Protein AF-A0A6L5YVJ1-F1 (afdb_monomer_lite)

Organism: NCBI:txid2605790

Radius of gyration: 36.43 Å; chains: 1; bounding box: 62×40×102 Å

pLDDT: mean 72.24, std 14.22, range [37.59, 94.0]

Secondary structure (DSSP, 8-state):
--------B-SHHHHHHHHT-S-STT--HHHHHHHHHHGGGB-HHHHHHHHHTSHHHHHHHHHHHHHHHHHHHHHHHHHHHHHHHHHHHHHHHHHHHHHHHHHHHHHHHHHHHHHHT--

Sequence (119 aa):
MKKKIRKRYHSEEAVKKALKIESFRNLTKDKVMEFSSMIPYMEKEVAVEIIKQFPVYAEFVESVIENYTQLCKTILEINKEEYEQAVYAHQYILETFAKQLEQALCVRIVVSERKKFLW

Structure (mmCIF, N/CA/C/O backbone):
data_AF-A0A6L5YVJ1-F1
#
_entry.id   AF-A0A6L5YVJ1-F1
#
loop_
_atom_site.group_PDB
_atom_site.id
_atom_site.type_symbol
_atom_site.label_atom_id
_atom_site.label_alt_id
_atom_site.label_comp_id
_atom_site.label_asym_id
_atom_site.label_entity_id
_atom_site.label_seq_id
_atom_site.pdbx_PDB_ins_code
_atom_site.Cartn_x
_atom_site.Cartn_y
_atom_site.Cartn_z
_atom_site.occupancy
_atom_site.B_iso_or_equiv
_atom_site.auth_seq_id
_atom_site.auth_comp_id
_atom_site.auth_asym_id
_atom_site.auth_atom_id
_atom_site.pdbx_PDB_model_num
ATOM 1 N N . MET A 1 1 ? -22.824 -32.210 15.371 1.00 37.59 1 MET A N 1
ATOM 2 C CA . MET A 1 1 ? -22.025 -31.248 16.170 1.00 37.59 1 MET A CA 1
ATOM 3 C C . MET A 1 1 ? -22.267 -29.841 15.635 1.00 37.59 1 MET A C 1
ATOM 5 O O . MET A 1 1 ? -21.923 -29.579 14.489 1.00 37.59 1 MET A O 1
ATOM 9 N N . LYS A 1 2 ? -22.912 -28.949 16.402 1.00 43.38 2 LYS A N 1
ATOM 10 C CA . LYS A 1 2 ? -23.102 -27.545 15.993 1.00 43.38 2 LYS A CA 1
ATOM 11 C C . LYS A 1 2 ? -21.719 -26.884 15.927 1.00 43.38 2 LYS A C 1
ATOM 13 O O . LYS A 1 2 ? -21.061 -26.771 16.959 1.00 43.38 2 LYS A O 1
ATOM 18 N N . LYS A 1 3 ? -21.245 -26.505 14.732 1.00 45.09 3 LYS A N 1
ATOM 19 C CA . LYS A 1 3 ? -20.008 -25.721 14.576 1.00 45.09 3 LYS A CA 1
ATOM 20 C C . LYS A 1 3 ? -20.169 -24.454 15.426 1.00 45.09 3 LYS A C 1
ATOM 22 O O . LYS A 1 3 ? -21.038 -23.641 15.129 1.00 45.09 3 LYS A O 1
ATOM 27 N N . LYS A 1 4 ? -19.389 -24.317 16.509 1.00 51.53 4 LYS A N 1
ATOM 28 C CA . LYS A 1 4 ? -19.296 -23.078 17.300 1.00 51.53 4 LYS A CA 1
ATOM 29 C C . LYS A 1 4 ? -18.916 -21.972 16.318 1.00 51.53 4 LYS A C 1
ATOM 31 O O . LYS A 1 4 ? -17.782 -21.946 15.844 1.00 51.53 4 LYS A O 1
ATOM 36 N N . ILE A 1 5 ? -19.871 -21.117 15.968 1.00 54.88 5 ILE A N 1
ATOM 37 C CA . ILE A 1 5 ? -19.624 -19.936 15.144 1.00 54.88 5 ILE A CA 1
ATOM 38 C C . ILE A 1 5 ? -18.605 -19.110 15.931 1.00 54.88 5 ILE A C 1
ATOM 40 O O . ILE A 1 5 ? -18.911 -18.611 17.015 1.00 54.88 5 ILE A O 1
ATOM 44 N N . ARG A 1 6 ? -17.353 -19.064 15.458 1.00 62.47 6 ARG A N 1
ATOM 45 C CA . ARG A 1 6 ? -16.337 -18.168 16.019 1.00 62.47 6 ARG A CA 1
ATOM 46 C C . ARG A 1 6 ? -16.915 -16.765 15.853 1.00 62.47 6 ARG A C 1
ATOM 48 O O . ARG A 1 6 ? -17.220 -16.406 14.720 1.00 62.47 6 ARG A O 1
ATOM 55 N N . LYS A 1 7 ? -17.154 -16.034 16.952 1.00 65.25 7 LYS A N 1
ATOM 56 C CA . LYS A 1 7 ? -17.646 -14.648 16.890 1.00 65.25 7 LYS A CA 1
ATOM 57 C C . LYS A 1 7 ? -16.749 -13.897 15.907 1.00 65.25 7 LYS A C 1
ATOM 59 O O . LYS A 1 7 ? -15.549 -13.809 16.156 1.00 65.25 7 LYS A O 1
ATOM 64 N N . ARG A 1 8 ? -17.319 -13.467 14.782 1.00 78.06 8 ARG A N 1
ATOM 65 C CA . ARG A 1 8 ? -16.628 -12.679 13.769 1.00 78.06 8 ARG A CA 1
ATOM 66 C C . ARG A 1 8 ? -17.104 -11.237 13.855 1.00 78.06 8 ARG A C 1
ATOM 68 O O . ARG A 1 8 ? -18.292 -10.990 14.054 1.00 78.06 8 ARG A O 1
ATOM 75 N N . TYR A 1 9 ? -16.180 -10.295 13.751 1.00 88.56 9 TYR A N 1
ATOM 76 C CA . TYR A 1 9 ? -16.504 -8.892 13.535 1.00 88.56 9 TYR A CA 1
ATOM 77 C C . TYR A 1 9 ? -16.811 -8.700 12.050 1.00 88.56 9 TYR A C 1
ATOM 79 O O . TYR A 1 9 ? -15.952 -8.960 11.208 1.00 88.56 9 TYR A O 1
ATOM 87 N N . HIS A 1 10 ? -18.043 -8.278 11.765 1.00 91.62 10 HIS A N 1
ATOM 88 C CA . HIS A 1 10 ? -18.593 -8.136 10.412 1.00 91.62 10 HIS A CA 1
ATOM 89 C C . HIS A 1 10 ? -18.699 -6.672 9.949 1.00 91.62 10 HIS A C 1
ATOM 91 O O . HIS A 1 10 ? -19.142 -6.411 8.838 1.00 91.62 10 HIS A O 1
ATOM 97 N N . SER A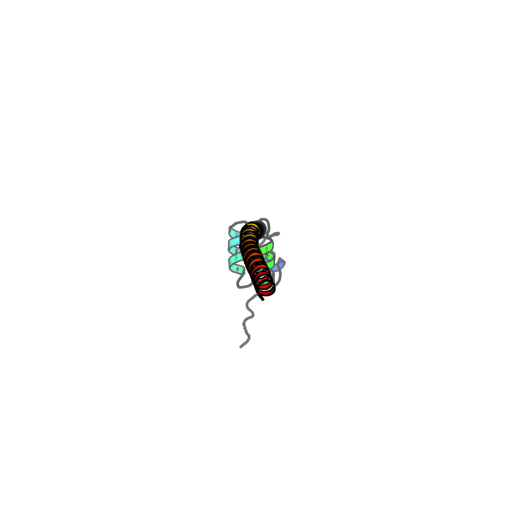 1 11 ? -18.335 -5.700 10.793 1.00 92.94 11 SER A N 1
ATOM 98 C CA . SER A 1 11 ? -18.354 -4.280 10.424 1.00 92.94 11 SER A CA 1
ATOM 99 C C . SER A 1 11 ? -17.316 -3.477 11.202 1.00 92.94 11 SER A C 1
ATOM 101 O O . SER A 1 11 ? -16.881 -3.892 12.283 1.00 92.94 11 SER A O 1
ATOM 103 N N . GLU A 1 12 ? -16.949 -2.307 10.679 1.00 92.56 12 GLU A N 1
ATOM 104 C CA . GLU A 1 12 ? -16.032 -1.382 11.347 1.00 92.56 12 GLU A CA 1
ATOM 105 C C . GLU A 1 12 ? -16.581 -0.890 12.689 1.00 92.56 12 GLU A C 1
ATOM 107 O O . GLU A 1 12 ? -15.846 -0.786 13.667 1.00 92.56 12 GLU A O 1
ATOM 112 N N . GLU A 1 13 ? -17.884 -0.629 12.772 1.00 94.00 13 GLU A N 1
ATOM 113 C CA . GLU A 1 13 ? -18.569 -0.144 13.974 1.00 94.00 13 GLU A CA 1
ATOM 114 C C . GLU A 1 13 ? -18.477 -1.163 15.109 1.00 94.00 13 GLU A C 1
ATOM 116 O O . GLU A 1 13 ? -18.273 -0.793 16.268 1.00 94.00 13 GLU A O 1
ATOM 121 N N . ALA A 1 14 ? -18.582 -2.456 14.786 1.00 92.69 14 ALA A N 1
ATOM 122 C CA . ALA A 1 14 ? -18.424 -3.522 15.766 1.00 92.69 14 ALA A CA 1
ATOM 123 C C . ALA A 1 14 ? -17.004 -3.534 16.357 1.00 92.69 14 ALA A C 1
ATOM 125 O O . ALA A 1 14 ? -16.834 -3.762 17.559 1.00 92.69 14 ALA A O 1
ATOM 126 N N . VAL A 1 15 ? -15.996 -3.241 15.531 1.00 92.69 15 VAL A N 1
ATOM 127 C CA . VAL A 1 15 ? -14.590 -3.156 15.947 1.00 92.69 15 VAL A CA 1
ATOM 128 C C . VAL A 1 15 ? -14.330 -1.880 16.748 1.00 92.69 15 VAL A C 1
ATOM 130 O O . VAL A 1 15 ? -13.745 -1.960 17.826 1.00 92.69 15 VAL A O 1
ATOM 133 N N . LYS A 1 16 ? -14.838 -0.723 16.302 1.00 93.69 16 LYS A N 1
ATOM 134 C CA . LYS A 1 16 ? -14.760 0.557 17.032 1.00 93.69 16 LYS A CA 1
ATOM 135 C C . LYS A 1 16 ? -15.373 0.446 18.426 1.00 93.69 16 LYS A C 1
ATOM 137 O O . LYS A 1 16 ? -14.755 0.840 19.415 1.00 93.69 16 LYS A O 1
ATOM 142 N N . LYS A 1 17 ? -16.551 -0.178 18.529 1.00 93.50 17 LYS A N 1
ATOM 143 C CA . LYS A 1 17 ? -17.236 -0.417 19.807 1.00 93.50 17 LYS A CA 1
ATOM 144 C C . LYS A 1 17 ? -16.442 -1.338 20.733 1.00 93.50 17 LYS A C 1
ATOM 146 O O . LYS A 1 17 ? -16.395 -1.091 21.935 1.00 93.50 17 LYS A O 1
ATOM 151 N N . ALA A 1 18 ? -15.822 -2.385 20.189 1.00 91.19 18 ALA A N 1
ATOM 152 C CA . ALA A 1 18 ? -14.992 -3.305 20.963 1.00 91.19 18 ALA A CA 1
ATOM 153 C C . ALA A 1 18 ? -13.700 -2.638 21.462 1.00 91.19 18 ALA A C 1
ATOM 155 O O . ALA A 1 18 ? -13.358 -2.781 22.633 1.00 91.19 18 ALA A O 1
ATOM 156 N N . LEU A 1 19 ? -13.045 -1.844 20.612 1.00 90.50 19 LEU A N 1
ATOM 157 C CA . LEU A 1 19 ? -11.848 -1.077 20.961 1.00 90.50 19 LEU A CA 1
ATOM 158 C C . LEU A 1 19 ? -12.152 0.170 21.804 1.00 90.50 19 LEU A C 1
ATOM 160 O O . LEU A 1 19 ? -11.227 0.737 22.384 1.00 90.50 19 LEU A O 1
ATOM 164 N N . LYS A 1 20 ? -13.424 0.577 21.924 1.00 92.88 20 LYS A N 1
ATOM 165 C CA . LYS A 1 20 ? -13.872 1.812 22.595 1.00 92.88 20 LYS A CA 1
ATOM 166 C C . LYS A 1 20 ? -13.208 3.061 22.002 1.00 92.88 20 LYS A C 1
ATOM 168 O O . LYS A 1 20 ? -12.657 3.884 22.726 1.00 92.88 20 LYS A O 1
ATOM 173 N N . ILE A 1 21 ? -13.246 3.163 20.678 1.00 91.38 21 ILE A N 1
ATOM 174 C CA . ILE A 1 21 ? -12.697 4.278 19.898 1.00 91.38 21 ILE A CA 1
ATOM 175 C C . ILE A 1 21 ? -13.774 4.854 18.981 1.00 91.38 21 ILE A C 1
ATOM 177 O O . ILE A 1 21 ? -14.693 4.148 18.569 1.00 91.38 21 ILE A O 1
ATOM 181 N N . GLU A 1 22 ? -13.622 6.118 18.608 1.00 90.31 22 GLU A N 1
ATOM 182 C CA . GLU A 1 22 ? -14.497 6.772 17.627 1.00 90.31 22 GLU A CA 1
ATOM 183 C C . GLU A 1 22 ? -13.922 6.698 16.202 1.00 90.31 22 GLU A C 1
ATOM 185 O O . GLU A 1 22 ? -14.664 6.645 15.222 1.00 90.31 22 GLU A O 1
ATOM 190 N N . SER A 1 23 ? -12.591 6.644 16.074 1.00 89.25 23 SER A N 1
ATOM 191 C CA . SER A 1 23 ? -11.874 6.682 14.795 1.00 89.25 23 SER A CA 1
ATOM 192 C C . SER A 1 23 ? -10.574 5.875 14.839 1.00 89.25 23 SER A C 1
ATOM 194 O O . SER A 1 23 ? -9.907 5.820 15.871 1.00 89.25 23 SER A O 1
ATOM 196 N N . PHE A 1 24 ? -10.193 5.290 13.698 1.00 88.12 24 PHE A N 1
ATOM 197 C CA . PHE A 1 24 ? -8.931 4.561 13.517 1.00 88.12 24 PHE A CA 1
ATOM 198 C C . PHE A 1 24 ? -7.738 5.465 13.158 1.00 88.12 24 PHE A C 1
ATOM 200 O O . PHE A 1 24 ? -6.605 4.994 13.141 1.00 88.12 24 PHE A O 1
ATOM 207 N N . ARG A 1 25 ? -7.967 6.763 12.906 1.00 83.38 25 ARG A N 1
ATOM 208 C CA . ARG A 1 25 ? -6.899 7.707 12.520 1.00 83.38 25 ARG A CA 1
ATOM 209 C C . ARG A 1 25 ? -5.975 8.097 13.680 1.00 83.38 25 ARG A C 1
ATOM 211 O O . ARG A 1 25 ? -4.799 8.338 13.453 1.00 83.38 25 ARG A O 1
ATOM 218 N N . ASN A 1 26 ? -6.495 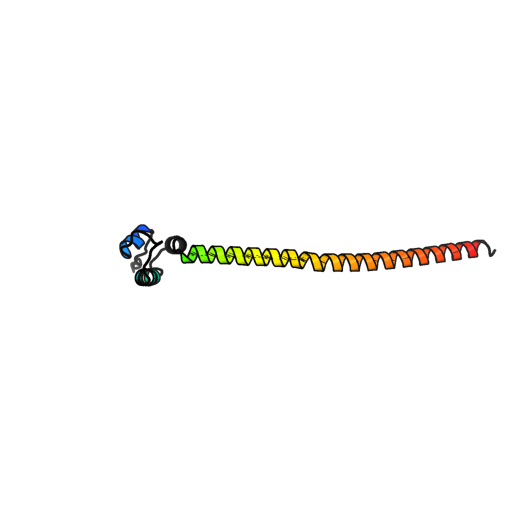8.124 14.911 1.00 79.12 26 ASN A N 1
ATOM 219 C CA . ASN A 1 26 ? -5.794 8.623 16.103 1.00 79.12 26 ASN A CA 1
ATOM 220 C C . ASN A 1 26 ? -5.699 7.542 17.194 1.00 79.12 26 ASN A C 1
ATOM 222 O O . ASN A 1 26 ? -6.168 7.731 18.317 1.00 79.12 26 ASN A O 1
ATOM 226 N N . LEU A 1 27 ? -5.153 6.372 16.853 1.00 81.75 27 LEU A N 1
ATOM 227 C CA . LEU A 1 27 ? -5.016 5.262 17.800 1.00 81.75 27 LEU A CA 1
ATOM 228 C C . LEU A 1 27 ? -3.774 5.415 18.678 1.00 81.75 27 LEU A C 1
ATOM 230 O O . LEU A 1 27 ? -2.681 5.696 18.193 1.00 81.75 27 LEU A O 1
ATOM 234 N N . THR A 1 28 ? -3.921 5.133 19.973 1.00 84.38 28 THR A N 1
ATOM 235 C CA . THR A 1 28 ? -2.770 4.907 20.852 1.00 84.38 28 THR A CA 1
ATOM 236 C C . THR A 1 28 ? -2.111 3.564 20.531 1.00 84.38 28 THR A C 1
ATOM 238 O O . THR A 1 28 ? -2.751 2.649 20.005 1.00 84.38 28 THR A O 1
ATOM 241 N N . LYS A 1 29 ? -0.834 3.410 20.903 1.00 80.88 29 LYS A N 1
ATOM 242 C CA . LYS A 1 29 ? -0.081 2.158 20.718 1.00 80.88 29 LYS A CA 1
ATOM 243 C C . LYS A 1 29 ? -0.823 0.945 21.292 1.00 80.88 29 LYS A C 1
ATOM 245 O O . LYS A 1 29 ? -0.918 -0.082 20.625 1.00 80.88 29 LYS A O 1
ATOM 250 N N . ASP A 1 30 ? -1.418 1.090 22.473 1.00 85.94 30 ASP A N 1
ATOM 251 C CA . ASP A 1 30 ? -2.180 0.020 23.126 1.00 85.94 30 ASP A CA 1
ATOM 252 C C . ASP A 1 30 ? -3.394 -0.416 22.297 1.00 85.94 30 ASP A C 1
ATOM 254 O O . ASP A 1 30 ? -3.677 -1.608 22.194 1.00 85.94 30 ASP A O 1
ATOM 258 N N . LYS A 1 31 ? -4.076 0.525 21.631 1.00 88.00 31 LYS A N 1
ATOM 259 C CA . LYS A 1 31 ? -5.234 0.222 20.779 1.00 88.00 31 LYS A CA 1
ATOM 260 C C . LYS A 1 31 ? -4.852 -0.432 19.460 1.00 88.00 31 LYS A C 1
ATOM 262 O O . LYS A 1 31 ? -5.591 -1.290 18.986 1.00 88.00 31 LYS A O 1
ATOM 267 N N . VAL A 1 32 ? -3.693 -0.091 18.898 1.00 84.56 32 VAL A N 1
ATOM 268 C CA . VAL A 1 32 ? -3.136 -0.797 17.731 1.00 84.56 32 VAL A CA 1
ATOM 269 C C . VAL A 1 32 ? -2.783 -2.241 18.098 1.00 84.56 32 VAL A C 1
ATOM 271 O O . VAL A 1 32 ? -3.100 -3.170 17.352 1.00 84.56 32 VAL A O 1
ATOM 274 N N . MET A 1 33 ? -2.193 -2.449 19.278 1.00 82.06 33 MET A N 1
ATOM 275 C CA . MET A 1 33 ? -1.888 -3.790 19.783 1.00 82.06 33 MET A CA 1
ATOM 276 C C . MET A 1 33 ? -3.169 -4.601 20.021 1.00 82.06 33 MET A C 1
ATOM 278 O O . MET A 1 33 ? -3.267 -5.741 19.564 1.00 82.06 33 MET A O 1
ATOM 282 N N . GLU A 1 34 ? -4.184 -4.002 20.648 1.00 87.75 34 GLU A N 1
ATOM 283 C CA . GLU A 1 34 ? -5.489 -4.633 20.870 1.00 87.75 34 GLU A CA 1
ATOM 284 C C . GLU A 1 34 ? -6.176 -4.983 19.537 1.00 87.75 34 GLU A C 1
ATOM 286 O O . GLU A 1 34 ? -6.614 -6.120 19.354 1.00 87.75 34 GLU A O 1
ATOM 291 N N . PHE A 1 35 ? -6.159 -4.073 18.555 1.00 88.75 35 PHE A N 1
ATOM 292 C CA . PHE A 1 35 ? -6.660 -4.330 17.201 1.00 88.75 35 PHE A CA 1
ATOM 293 C C . PHE A 1 35 ? -5.970 -5.531 16.542 1.00 88.75 35 PHE A C 1
ATOM 295 O O . PHE A 1 35 ? -6.654 -6.402 16.004 1.00 88.75 35 PHE A O 1
ATOM 302 N N . SER A 1 36 ? -4.638 -5.635 16.623 1.00 83.69 36 SER A N 1
ATOM 303 C CA . SER A 1 36 ? -3.907 -6.750 16.001 1.00 83.69 36 SER A CA 1
ATOM 304 C C . SER A 1 36 ? -4.338 -8.117 16.552 1.00 83.69 36 SER A C 1
ATOM 306 O O . SER A 1 36 ? -4.492 -9.076 15.794 1.00 83.69 36 SER A O 1
ATOM 308 N N . SER A 1 37 ? -4.649 -8.188 17.852 1.00 84.88 37 SER A N 1
ATOM 309 C CA . SER A 1 37 ? -5.167 -9.400 18.499 1.00 84.88 37 SER A CA 1
ATOM 310 C C . SER A 1 37 ? -6.588 -9.779 18.053 1.00 84.88 37 SER A C 1
ATOM 312 O O . SER A 1 37 ? -6.991 -10.938 18.177 1.00 84.88 37 SER A O 1
ATOM 314 N N . MET A 1 38 ? -7.345 -8.824 17.497 1.00 87.00 38 MET A N 1
ATOM 315 C CA . MET A 1 38 ? -8.713 -9.021 17.015 1.00 87.00 38 MET A CA 1
ATOM 316 C C . MET A 1 38 ? -8.790 -9.491 15.555 1.00 87.00 38 MET A C 1
ATOM 318 O O . MET A 1 38 ? -9.815 -10.057 15.171 1.00 87.00 38 MET A O 1
ATOM 322 N N . ILE A 1 39 ? -7.728 -9.319 14.753 1.00 85.69 39 ILE A N 1
ATOM 323 C CA . ILE A 1 39 ? -7.681 -9.699 13.324 1.00 85.69 39 ILE A CA 1
ATOM 324 C C . ILE A 1 39 ? -8.131 -11.154 13.065 1.00 85.69 39 ILE A C 1
ATOM 326 O O . ILE A 1 39 ? -8.946 -11.360 12.165 1.00 85.69 39 ILE A O 1
ATOM 330 N N . PRO A 1 40 ? -7.712 -12.176 13.845 1.00 84.50 40 PRO A N 1
ATOM 331 C CA . PRO A 1 40 ? -8.143 -13.566 13.626 1.00 84.50 40 PRO A CA 1
ATOM 332 C C . PRO A 1 40 ? -9.656 -13.796 13.776 1.00 84.50 40 PRO A C 1
ATOM 334 O O . PRO A 1 40 ? -10.183 -14.831 13.356 1.00 84.50 40 PRO A O 1
ATOM 337 N N . TYR A 1 41 ? -10.349 -12.846 14.402 1.00 87.62 41 TYR A N 1
ATOM 338 C CA . TYR A 1 41 ? -11.782 -12.864 14.665 1.00 87.62 41 TYR A CA 1
ATOM 339 C C . TYR A 1 41 ? -12.530 -11.844 13.804 1.00 87.62 41 TYR A C 1
ATOM 341 O O . TYR A 1 41 ? -13.686 -11.556 14.078 1.00 87.62 41 TYR A O 1
ATOM 349 N N . MET A 1 42 ? -11.906 -11.280 12.776 1.00 88.62 42 MET A N 1
ATOM 350 C CA . MET A 1 42 ? -12.514 -10.293 11.889 1.00 88.62 42 MET A CA 1
ATOM 351 C C . MET A 1 42 ? -12.763 -10.899 10.510 1.00 88.62 42 MET A C 1
ATOM 353 O O . MET A 1 42 ? -12.067 -11.828 10.091 1.00 88.62 42 MET A O 1
ATOM 357 N N . GLU A 1 43 ? -13.773 -10.406 9.798 1.00 87.50 43 GLU A N 1
ATOM 358 C CA . GLU A 1 43 ? -13.839 -10.650 8.359 1.00 87.50 43 GLU A CA 1
ATOM 359 C C . GLU A 1 43 ? -12.668 -9.972 7.655 1.00 87.50 43 GLU A C 1
ATOM 361 O O . GLU A 1 43 ? -12.222 -8.891 8.046 1.00 87.50 43 GLU A O 1
ATOM 366 N N . LYS A 1 44 ? -12.142 -10.639 6.627 1.00 84.75 44 LYS A N 1
ATOM 367 C CA . LYS A 1 44 ? -10.923 -10.210 5.942 1.00 84.75 44 LYS A CA 1
ATOM 368 C C . LYS A 1 44 ? -11.090 -8.796 5.388 1.00 84.75 44 LYS A C 1
ATOM 370 O O . LYS A 1 44 ? -10.207 -7.963 5.551 1.00 84.75 44 LYS A O 1
ATOM 375 N N . GLU A 1 45 ? -12.230 -8.540 4.765 1.00 86.81 45 GLU A N 1
ATOM 376 C CA . GLU A 1 45 ? -12.573 -7.285 4.110 1.00 86.81 45 GLU A CA 1
ATOM 377 C C . GLU A 1 45 ? -12.662 -6.143 5.130 1.00 86.81 45 GLU A C 1
ATOM 379 O O . GLU A 1 45 ? -12.112 -5.071 4.897 1.00 86.81 45 GLU A O 1
ATOM 384 N N . VAL A 1 46 ? -13.245 -6.406 6.305 1.00 89.94 46 VAL A N 1
ATOM 385 C CA . VAL A 1 46 ? -13.325 -5.435 7.409 1.00 89.94 46 VAL A CA 1
ATOM 386 C C . VAL A 1 46 ? -11.932 -5.109 7.953 1.00 89.94 46 VAL A C 1
ATOM 388 O O . VAL A 1 46 ? -11.612 -3.942 8.157 1.00 89.94 46 VAL A O 1
ATOM 391 N N . ALA A 1 47 ? -11.071 -6.115 8.148 1.00 87.38 47 ALA A N 1
ATOM 392 C CA . ALA A 1 47 ? -9.707 -5.890 8.629 1.00 87.38 47 ALA A CA 1
ATOM 393 C C . ALA A 1 47 ? -8.885 -5.051 7.644 1.00 87.38 47 ALA A C 1
ATOM 395 O O . ALA A 1 47 ? -8.173 -4.137 8.058 1.00 87.38 47 ALA A O 1
ATOM 396 N N . VAL A 1 48 ? -9.011 -5.338 6.345 1.00 85.69 48 VAL A N 1
ATOM 397 C CA . VAL A 1 48 ? -8.345 -4.580 5.281 1.00 85.69 48 VAL A CA 1
ATOM 398 C C . VAL A 1 48 ? -8.810 -3.125 5.272 1.00 85.69 48 VAL A C 1
ATOM 400 O O . VAL A 1 48 ? -7.967 -2.234 5.208 1.00 85.69 48 VAL A O 1
ATOM 403 N N . GLU A 1 49 ? -10.114 -2.868 5.371 1.00 88.81 49 GLU A N 1
ATOM 404 C CA . GLU A 1 49 ? -10.637 -1.499 5.316 1.00 88.81 49 GLU A CA 1
ATOM 405 C C . GLU A 1 49 ? -10.212 -0.660 6.526 1.00 88.81 49 GLU A C 1
ATOM 407 O O . GLU A 1 49 ? -9.834 0.500 6.381 1.00 88.81 49 GLU A O 1
ATOM 412 N N . ILE A 1 50 ? -10.136 -1.276 7.708 1.00 88.50 50 ILE A N 1
ATOM 413 C CA . ILE A 1 50 ? -9.624 -0.613 8.912 1.00 88.50 50 ILE A CA 1
ATOM 414 C C . ILE A 1 50 ? -8.130 -0.296 8.786 1.00 88.50 50 ILE A C 1
ATOM 416 O O . ILE A 1 50 ? -7.714 0.813 9.123 1.00 88.50 50 ILE A O 1
ATOM 420 N N . ILE A 1 51 ? -7.321 -1.238 8.284 1.00 85.50 51 ILE A N 1
ATOM 421 C CA . ILE A 1 51 ? -5.876 -1.032 8.088 1.00 85.50 51 ILE A CA 1
ATOM 422 C C . ILE A 1 51 ? -5.622 0.155 7.152 1.00 85.50 51 ILE A C 1
ATOM 424 O O . ILE A 1 51 ? -4.716 0.944 7.413 1.00 85.50 51 ILE A O 1
ATOM 428 N N . LYS A 1 52 ? -6.458 0.346 6.121 1.00 82.81 52 LYS A N 1
ATOM 429 C CA . LYS A 1 52 ? -6.355 1.502 5.216 1.00 82.81 52 LYS A CA 1
ATOM 430 C C . LYS A 1 52 ? -6.536 2.853 5.907 1.00 82.81 52 LYS A C 1
ATOM 432 O O . LYS A 1 52 ? -6.056 3.860 5.398 1.00 82.81 52 LYS A O 1
ATOM 437 N N . GLN A 1 53 ? -7.232 2.893 7.042 1.00 84.50 53 GLN A N 1
ATOM 438 C CA . GLN A 1 53 ? -7.455 4.123 7.802 1.00 84.50 53 GLN A CA 1
ATOM 439 C C . GLN A 1 53 ? -6.283 4.474 8.731 1.00 84.50 53 GLN A C 1
ATOM 441 O O . GLN A 1 53 ? -6.300 5.554 9.329 1.00 84.50 53 GLN A O 1
ATOM 446 N N . PHE A 1 54 ? -5.282 3.595 8.879 1.00 81.88 54 PHE A N 1
ATOM 447 C CA . PHE A 1 54 ? -4.114 3.884 9.707 1.00 81.88 54 PHE A CA 1
ATOM 448 C C . PHE A 1 54 ? -3.230 4.927 9.014 1.00 81.88 54 PHE A C 1
ATOM 450 O O . PHE A 1 54 ? -2.912 4.755 7.838 1.00 81.88 54 PHE A O 1
ATOM 457 N N . PRO A 1 55 ? -2.779 5.977 9.726 1.00 70.38 55 PRO A N 1
ATOM 458 C CA . PRO A 1 55 ? -1.982 7.048 9.123 1.00 70.38 55 PRO A CA 1
ATOM 459 C C . PRO A 1 55 ? -0.708 6.516 8.445 1.00 70.38 55 PRO A C 1
ATOM 461 O O . PRO A 1 55 ? -0.390 6.915 7.331 1.00 70.38 55 PRO A O 1
ATOM 464 N N . VAL A 1 56 ? -0.073 5.502 9.042 1.00 72.00 56 VAL A N 1
ATOM 465 C CA . VAL A 1 56 ? 1.122 4.836 8.492 1.00 72.00 56 VAL A CA 1
ATOM 466 C C . VAL A 1 56 ? 0.829 4.049 7.204 1.00 72.00 56 VAL A C 1
ATOM 468 O O . VAL A 1 56 ? 1.718 3.863 6.382 1.00 72.00 56 VAL A O 1
ATOM 471 N N . TYR A 1 57 ? -0.403 3.570 6.993 1.00 68.12 57 TYR A N 1
ATOM 472 C CA . TYR A 1 57 ? -0.744 2.822 5.779 1.00 68.12 57 TYR A CA 1
ATOM 473 C C . TYR A 1 57 ? -0.779 3.730 4.546 1.00 68.12 57 TYR A C 1
ATOM 475 O O . TYR A 1 57 ? -0.311 3.326 3.484 1.00 68.12 57 TYR A O 1
ATOM 483 N N . ALA A 1 58 ? -1.301 4.952 4.685 1.00 65.75 58 ALA A N 1
ATOM 484 C CA . ALA A 1 58 ? -1.293 5.933 3.603 1.00 65.75 58 ALA A CA 1
ATOM 485 C C . ALA A 1 58 ? 0.146 6.307 3.214 1.00 65.75 58 ALA A C 1
ATOM 487 O O . ALA A 1 58 ? 0.506 6.170 2.048 1.00 65.75 58 ALA A O 1
ATOM 488 N N . GLU A 1 59 ? 0.983 6.643 4.203 1.00 71.31 59 GLU A N 1
ATOM 489 C CA . GLU A 1 59 ? 2.413 6.933 4.006 1.00 71.31 59 GLU A CA 1
ATOM 490 C C . GLU A 1 59 ? 3.156 5.753 3.352 1.00 71.31 59 GLU A C 1
ATOM 492 O O . GLU A 1 59 ? 3.980 5.933 2.455 1.00 71.31 59 GLU A O 1
ATOM 497 N N . PHE A 1 60 ? 2.838 4.519 3.755 1.00 70.56 60 PHE A N 1
ATOM 498 C CA . PHE A 1 60 ? 3.408 3.314 3.155 1.00 70.56 60 PHE A CA 1
ATOM 499 C C . PHE A 1 60 ? 3.005 3.147 1.684 1.00 70.56 60 PHE A C 1
ATOM 501 O O . PHE A 1 60 ? 3.862 2.882 0.843 1.00 70.56 60 PHE A O 1
ATOM 508 N N . VAL A 1 61 ? 1.718 3.300 1.352 1.00 64.81 61 VAL A N 1
ATOM 509 C CA . VAL A 1 61 ? 1.236 3.175 -0.034 1.00 64.81 61 VAL A CA 1
ATOM 510 C C . VAL A 1 61 ? 1.801 4.288 -0.916 1.00 64.81 61 VAL A C 1
ATOM 512 O O . VAL A 1 61 ? 2.211 4.002 -2.040 1.00 64.81 61 VAL A O 1
ATOM 515 N N . GLU A 1 62 ? 1.889 5.520 -0.411 1.00 70.69 62 GLU A N 1
ATOM 516 C CA . GLU A 1 62 ? 2.563 6.629 -1.097 1.00 70.69 62 GLU A CA 1
ATOM 517 C C . GLU A 1 62 ? 4.028 6.289 -1.387 1.00 70.69 62 GLU A C 1
ATOM 519 O O . GLU A 1 62 ? 4.450 6.354 -2.541 1.00 70.69 62 GLU A O 1
ATOM 524 N N . SER A 1 63 ? 4.772 5.801 -0.388 1.00 70.31 63 SER A N 1
ATOM 525 C CA . SER A 1 63 ? 6.165 5.375 -0.562 1.00 70.31 63 SER A CA 1
ATOM 526 C C . SER A 1 63 ? 6.318 4.245 -1.589 1.00 70.31 63 SER A C 1
ATOM 528 O O . SER A 1 63 ? 7.239 4.265 -2.405 1.00 70.31 63 SER A O 1
ATOM 530 N N . VAL A 1 64 ? 5.418 3.257 -1.595 1.00 66.44 64 VAL A N 1
ATOM 531 C CA . VAL A 1 64 ? 5.439 2.162 -2.581 1.00 66.44 64 VAL A CA 1
ATOM 532 C C . VAL A 1 64 ? 5.174 2.684 -3.994 1.00 66.44 64 VAL A C 1
ATOM 534 O O . VAL A 1 64 ? 5.886 2.299 -4.922 1.00 66.44 64 VAL A O 1
ATOM 537 N N . ILE A 1 65 ? 4.184 3.564 -4.170 1.00 67.31 65 ILE A N 1
ATOM 538 C CA . ILE A 1 65 ? 3.861 4.169 -5.472 1.00 67.31 65 ILE A CA 1
ATOM 539 C C . ILE A 1 65 ? 5.025 5.025 -5.969 1.00 67.31 65 ILE A C 1
ATOM 541 O O . ILE A 1 65 ? 5.372 4.966 -7.150 1.00 67.31 65 ILE A O 1
ATOM 545 N N . GLU A 1 66 ? 5.647 5.801 -5.086 1.00 74.25 66 GLU A N 1
ATOM 546 C CA . GLU A 1 66 ? 6.763 6.673 -5.430 1.00 74.25 66 GLU A CA 1
ATOM 547 C C . GLU A 1 66 ? 8.001 5.864 -5.832 1.00 74.25 66 GLU A C 1
ATOM 549 O O . GLU A 1 66 ? 8.558 6.097 -6.906 1.00 74.25 66 GLU A O 1
ATOM 554 N N . ASN A 1 67 ? 8.349 4.828 -5.062 1.00 66.00 67 ASN A N 1
ATOM 555 C CA . ASN A 1 67 ? 9.421 3.891 -5.406 1.00 66.00 67 ASN A CA 1
ATOM 556 C C . ASN A 1 67 ? 9.149 3.158 -6.728 1.00 66.00 67 ASN A C 1
ATOM 558 O O . ASN A 1 67 ? 10.043 3.032 -7.562 1.00 66.00 67 ASN A O 1
ATOM 562 N N . TYR A 1 68 ? 7.916 2.695 -6.958 1.00 50.31 68 TYR A N 1
ATOM 563 C CA . TYR A 1 68 ? 7.545 2.037 -8.214 1.00 50.31 68 TYR A CA 1
ATOM 564 C C . TYR A 1 68 ? 7.629 3.001 -9.405 1.00 50.31 68 TYR A C 1
ATOM 566 O O . TYR A 1 68 ? 8.158 2.653 -10.458 1.00 50.31 68 TYR A O 1
ATOM 574 N N . THR A 1 69 ? 7.175 4.242 -9.228 1.00 68.81 69 THR A N 1
ATOM 575 C CA . THR A 1 69 ? 7.272 5.293 -10.249 1.00 68.81 69 THR A CA 1
ATOM 576 C C . THR A 1 69 ? 8.729 5.614 -10.576 1.00 68.81 69 THR A C 1
ATOM 578 O O . THR A 1 69 ? 9.074 5.747 -11.749 1.00 68.81 69 THR A O 1
ATOM 581 N N . GLN A 1 70 ? 9.593 5.717 -9.564 1.00 71.88 70 GLN A N 1
ATOM 582 C CA . GLN A 1 70 ? 11.031 5.910 -9.749 1.00 71.88 70 GLN A CA 1
ATOM 583 C C . GLN A 1 70 ? 11.660 4.727 -10.487 1.00 71.88 70 GLN A C 1
ATOM 585 O O . GLN A 1 70 ? 12.366 4.944 -11.464 1.00 71.88 70 GLN A O 1
ATOM 590 N N . LEU A 1 71 ? 11.325 3.492 -10.111 1.00 66.12 71 LEU A N 1
ATOM 591 C CA . LEU A 1 71 ? 11.781 2.288 -10.804 1.00 66.12 71 LEU A CA 1
ATOM 592 C C . LEU A 1 71 ? 11.359 2.288 -12.281 1.00 66.12 71 LEU A C 1
ATOM 594 O O . LEU A 1 71 ? 12.181 2.012 -13.151 1.00 66.12 71 LEU A O 1
ATOM 598 N N . CYS A 1 72 ? 10.114 2.661 -12.595 1.00 56.47 72 CYS A N 1
ATOM 599 C CA . CYS A 1 72 ? 9.662 2.806 -13.979 1.00 56.47 72 CYS A CA 1
ATOM 600 C C . CYS A 1 72 ? 10.418 3.910 -14.731 1.00 56.47 72 CYS A C 1
ATOM 602 O O . CYS A 1 72 ? 10.782 3.702 -15.886 1.00 56.47 72 CYS A O 1
ATOM 604 N N . LYS A 1 73 ? 10.680 5.062 -14.097 1.00 69.31 73 LYS A N 1
ATOM 605 C CA . LYS A 1 73 ? 11.494 6.138 -14.688 1.00 69.31 73 LYS A CA 1
ATOM 606 C C . LYS A 1 73 ? 12.912 5.662 -14.984 1.00 69.31 73 LYS A C 1
ATOM 608 O O . LYS A 1 73 ? 13.360 5.820 -16.109 1.00 69.31 73 LYS A O 1
ATOM 613 N N . THR A 1 74 ? 13.561 4.999 -14.030 1.00 71.62 74 THR A N 1
ATOM 614 C CA . THR A 1 74 ? 14.898 4.425 -14.201 1.00 71.62 74 THR A CA 1
ATOM 615 C C . THR A 1 74 ? 14.925 3.395 -15.328 1.00 71.62 74 THR A C 1
ATOM 617 O O . THR A 1 74 ? 15.812 3.442 -16.168 1.00 71.62 74 THR A O 1
ATOM 620 N N . ILE A 1 75 ? 13.930 2.507 -15.424 1.00 63.81 75 ILE A N 1
ATOM 621 C CA . ILE A 1 75 ? 13.826 1.557 -16.543 1.00 63.81 75 ILE A CA 1
ATOM 622 C C . ILE A 1 75 ? 13.662 2.293 -17.879 1.00 63.81 75 ILE A C 1
ATOM 624 O O . ILE A 1 75 ? 14.296 1.919 -18.861 1.00 63.81 75 ILE A O 1
ATOM 628 N N . LEU A 1 76 ? 12.823 3.328 -17.945 1.00 63.50 76 LEU A N 1
ATOM 629 C CA . LEU A 1 76 ? 12.627 4.115 -19.167 1.00 63.50 76 LEU A CA 1
ATOM 630 C C . LEU A 1 76 ? 13.884 4.906 -19.563 1.00 63.50 76 LEU A C 1
ATOM 632 O O . LEU A 1 76 ? 14.176 5.017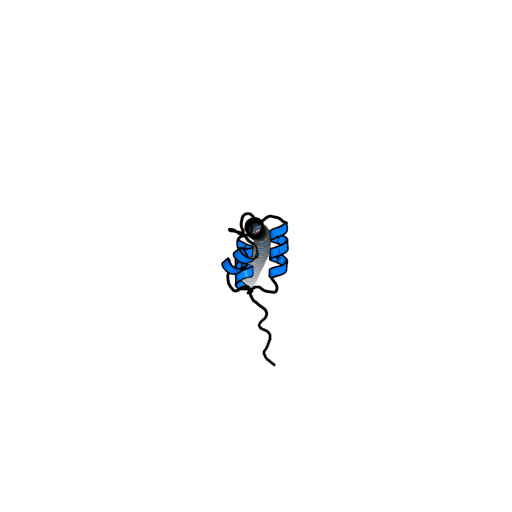 -20.750 1.00 63.50 76 LEU A O 1
ATOM 636 N N . GLU A 1 77 ? 14.632 5.424 -18.589 1.00 69.94 77 GLU A N 1
ATOM 637 C CA . GLU A 1 77 ? 15.907 6.119 -18.797 1.00 69.94 77 GLU A CA 1
ATOM 638 C C . GLU A 1 77 ? 16.998 5.153 -19.282 1.00 69.94 77 GLU A C 1
ATOM 640 O O . GLU A 1 77 ? 17.657 5.440 -20.279 1.00 69.94 77 GLU A O 1
ATOM 645 N N . ILE A 1 78 ? 17.114 3.970 -18.667 1.00 61.75 78 ILE A N 1
ATOM 646 C CA . ILE A 1 78 ? 18.057 2.914 -19.076 1.00 61.75 78 ILE A CA 1
ATOM 647 C C . ILE A 1 78 ? 17.744 2.405 -20.495 1.00 61.75 78 ILE A C 1
ATOM 649 O O . ILE A 1 78 ? 18.653 2.177 -21.291 1.00 61.75 78 ILE A O 1
ATOM 653 N N . ASN A 1 79 ? 16.463 2.301 -20.870 1.00 57.28 79 ASN A N 1
ATOM 654 C CA . ASN A 1 79 ? 16.057 1.858 -22.211 1.00 57.28 79 ASN A CA 1
ATOM 655 C C . ASN A 1 79 ? 16.395 2.851 -23.338 1.00 57.28 79 ASN A C 1
ATOM 657 O O . ASN A 1 79 ? 16.301 2.486 -24.511 1.00 57.28 79 ASN A O 1
ATOM 661 N N . LYS A 1 80 ? 16.785 4.093 -23.026 1.00 56.25 80 LYS A N 1
ATOM 662 C CA . LYS A 1 80 ? 17.170 5.077 -24.044 1.00 56.25 80 LYS A CA 1
ATOM 663 C C . LYS A 1 80 ? 18.608 4.874 -24.539 1.00 56.25 80 LYS A C 1
ATOM 665 O O . LYS A 1 80 ? 18.865 5.101 -25.716 1.00 56.25 80 LYS A O 1
ATOM 670 N N . GLU A 1 81 ? 19.518 4.402 -23.685 1.00 55.44 81 GLU A N 1
ATOM 671 C CA . GLU A 1 81 ? 20.944 4.258 -24.026 1.00 55.44 81 GLU A CA 1
ATOM 672 C C . GLU A 1 81 ? 21.272 2.941 -24.756 1.00 55.44 81 GLU A C 1
ATOM 674 O O . GLU A 1 81 ? 22.070 2.944 -25.695 1.00 55.44 81 GLU A O 1
ATOM 679 N N . GLU A 1 82 ? 20.634 1.819 -24.402 1.00 57.84 82 GLU A N 1
ATOM 680 C CA . GLU A 1 82 ? 20.938 0.518 -25.028 1.00 57.84 82 GLU A CA 1
ATOM 681 C C . GLU A 1 82 ? 20.385 0.392 -26.460 1.00 57.84 82 GLU A C 1
ATOM 683 O O . GLU A 1 82 ? 21.032 -0.194 -27.333 1.00 57.84 82 GLU A O 1
ATOM 688 N N . TYR A 1 83 ? 19.219 0.986 -26.743 1.00 57.88 83 TYR A N 1
ATOM 689 C CA . TYR A 1 83 ? 18.618 0.932 -28.080 1.00 57.88 83 TYR A CA 1
ATOM 690 C C . TYR A 1 83 ? 19.364 1.798 -29.099 1.00 57.88 83 TYR A C 1
ATOM 692 O O . TYR A 1 83 ? 19.499 1.389 -30.250 1.00 57.88 83 TYR A O 1
ATOM 700 N N . GLU A 1 84 ? 19.883 2.963 -28.707 1.00 60.03 84 GLU A N 1
ATOM 701 C CA . GLU A 1 84 ? 20.599 3.857 -29.625 1.00 60.03 84 GLU A CA 1
ATOM 702 C C . GLU A 1 84 ? 21.945 3.259 -30.054 1.00 60.03 84 GLU A C 1
ATOM 704 O O . GLU A 1 84 ? 22.280 3.264 -31.238 1.00 60.03 84 GLU A O 1
ATOM 709 N N . GLN A 1 85 ? 22.672 2.632 -29.123 1.00 61.00 85 GLN A N 1
ATOM 710 C CA . GLN A 1 85 ? 23.926 1.940 -29.429 1.00 61.00 85 GLN A CA 1
ATOM 711 C C . GLN A 1 85 ? 23.701 0.687 -30.283 1.00 61.00 85 GLN A C 1
ATOM 713 O O . GLN A 1 85 ? 24.458 0.439 -31.224 1.00 61.00 85 GLN A O 1
ATOM 718 N N . ALA A 1 86 ? 22.640 -0.082 -30.009 1.00 58.34 86 ALA A N 1
ATOM 719 C CA . ALA A 1 86 ? 22.271 -1.230 -30.830 1.00 58.34 86 ALA A CA 1
ATOM 720 C C . ALA A 1 86 ? 21.852 -0.802 -32.246 1.00 58.34 86 ALA A C 1
ATOM 722 O O . ALA A 1 86 ? 22.321 -1.395 -33.218 1.00 58.34 86 ALA A O 1
ATOM 723 N N . VAL A 1 87 ? 21.026 0.241 -32.385 1.00 65.81 87 VAL A N 1
ATOM 724 C CA . VAL A 1 87 ? 20.630 0.799 -33.690 1.00 65.81 87 VAL A CA 1
ATOM 725 C C . VAL A 1 87 ? 21.849 1.334 -34.440 1.00 65.81 87 VAL A C 1
ATOM 727 O O . VAL A 1 87 ? 22.004 1.025 -35.620 1.00 65.81 87 VAL A O 1
ATOM 730 N N . TYR A 1 88 ? 22.764 2.033 -33.763 1.00 67.75 88 TYR A N 1
ATOM 731 C CA . TYR A 1 88 ? 24.007 2.524 -34.358 1.00 67.75 88 TYR A CA 1
ATOM 732 C C . TYR A 1 88 ? 24.910 1.381 -34.844 1.00 67.75 88 TYR A C 1
ATOM 734 O O . TYR A 1 88 ? 25.428 1.426 -35.959 1.00 67.75 88 TYR A O 1
ATOM 742 N N . ALA A 1 89 ? 25.058 0.314 -34.054 1.00 64.56 89 ALA A N 1
ATOM 743 C CA . ALA A 1 89 ? 25.832 -0.862 -34.445 1.00 64.56 89 ALA A CA 1
ATOM 744 C C . ALA A 1 89 ? 25.215 -1.585 -35.656 1.00 64.56 89 ALA A C 1
ATOM 746 O O . ALA A 1 89 ? 25.934 -1.959 -36.584 1.00 64.56 89 ALA A O 1
ATOM 747 N N . HIS A 1 90 ? 23.886 -1.740 -35.689 1.00 58.97 90 HIS A N 1
ATOM 748 C CA . HIS A 1 90 ? 23.190 -2.335 -36.834 1.00 58.97 90 HIS A CA 1
ATOM 749 C C . HIS A 1 90 ? 23.302 -1.452 -38.081 1.00 58.97 90 HIS A C 1
ATOM 751 O O . HIS A 1 90 ? 23.584 -1.966 -39.164 1.00 58.97 90 HIS A O 1
ATOM 757 N N . GLN A 1 91 ? 23.151 -0.133 -37.938 1.00 69.12 91 GLN A N 1
ATOM 758 C CA . GLN A 1 91 ? 23.326 0.818 -39.033 1.00 69.12 91 GLN A CA 1
ATOM 759 C C . GLN A 1 91 ? 24.758 0.778 -39.586 1.00 69.12 91 GLN A C 1
ATOM 761 O O . GLN A 1 91 ? 24.943 0.687 -40.797 1.00 69.12 91 GLN A O 1
ATOM 766 N N . TYR A 1 92 ? 25.770 0.731 -38.717 1.00 77.31 92 TYR A N 1
ATOM 767 C CA . TYR A 1 92 ? 27.174 0.611 -39.114 1.00 77.31 92 TYR A CA 1
ATOM 768 C C . TYR A 1 92 ? 27.461 -0.674 -39.909 1.00 77.31 92 TYR A C 1
ATOM 770 O O . TYR A 1 92 ? 28.149 -0.643 -40.935 1.00 77.31 92 TYR A O 1
ATOM 778 N N . ILE A 1 93 ? 26.912 -1.812 -39.470 1.00 72.31 93 ILE A N 1
ATOM 779 C CA . ILE A 1 93 ? 27.041 -3.096 -40.176 1.00 72.31 93 ILE A CA 1
ATOM 780 C C . ILE A 1 93 ? 26.368 -3.021 -41.555 1.00 72.31 93 ILE A C 1
ATOM 782 O O . ILE A 1 93 ? 26.969 -3.423 -42.554 1.00 72.31 93 ILE A O 1
ATOM 786 N N . LEU A 1 94 ? 25.154 -2.466 -41.630 1.00 74.25 94 LEU A N 1
ATOM 787 C CA . LEU A 1 94 ? 24.414 -2.302 -42.884 1.00 74.25 94 LEU A CA 1
ATOM 788 C C . LEU A 1 94 ? 25.149 -1.387 -43.875 1.00 74.25 94 LEU A C 1
ATOM 790 O O . LEU A 1 94 ? 25.286 -1.741 -45.045 1.00 74.25 94 LEU A O 1
ATOM 794 N N . GLU A 1 95 ? 25.685 -0.254 -43.417 1.00 70.62 95 GLU A N 1
ATOM 795 C CA . GLU A 1 95 ? 26.471 0.667 -44.249 1.00 70.62 95 GLU A CA 1
ATOM 796 C C . GLU A 1 95 ? 27.784 0.037 -44.737 1.00 70.62 95 GLU A C 1
ATOM 798 O O . GLU A 1 95 ? 28.212 0.266 -45.872 1.00 70.62 95 GLU A O 1
ATOM 803 N N . THR A 1 96 ? 28.421 -0.786 -43.902 1.00 74.25 96 THR A N 1
ATOM 804 C CA . THR A 1 96 ? 29.641 -1.516 -44.271 1.00 74.25 96 THR A CA 1
ATOM 805 C C . THR A 1 96 ? 29.355 -2.535 -45.372 1.00 74.25 96 THR A C 1
ATOM 807 O O . THR A 1 96 ? 30.080 -2.586 -46.369 1.00 74.25 96 THR A O 1
ATOM 810 N N . PHE A 1 97 ? 28.270 -3.302 -45.243 1.00 72.88 97 PHE A N 1
ATOM 811 C CA . PHE A 1 97 ? 27.859 -4.246 -46.280 1.00 72.88 97 PHE A CA 1
ATOM 812 C C . PHE A 1 97 ? 27.420 -3.548 -47.568 1.00 72.88 97 PHE A C 1
ATOM 814 O O . PHE A 1 97 ? 27.797 -4.003 -48.648 1.00 72.88 97 PHE A O 1
ATOM 821 N N . ALA A 1 98 ? 26.703 -2.424 -47.484 1.00 71.06 98 ALA A N 1
ATOM 822 C CA . ALA A 1 98 ? 26.326 -1.635 -48.656 1.00 71.06 98 ALA A CA 1
ATOM 823 C C . ALA A 1 98 ? 27.561 -1.180 -49.456 1.00 71.06 98 ALA A C 1
ATOM 825 O O . ALA A 1 98 ? 27.639 -1.430 -50.657 1.00 71.06 98 ALA A O 1
ATOM 826 N N . LYS A 1 99 ? 28.583 -0.630 -48.784 1.00 74.38 99 LYS A N 1
ATOM 827 C CA . LYS A 1 99 ? 29.844 -0.209 -49.425 1.00 74.38 99 LYS A CA 1
ATOM 828 C C . LYS A 1 99 ? 30.601 -1.369 -50.067 1.00 74.38 99 LYS A C 1
ATOM 830 O O . LYS A 1 99 ? 31.136 -1.225 -51.165 1.00 74.38 99 LYS A O 1
ATOM 835 N N . GLN A 1 100 ? 30.660 -2.522 -49.403 1.00 71.50 100 GLN A N 1
ATOM 836 C CA . GLN A 1 100 ? 31.318 -3.708 -49.958 1.00 71.50 100 GLN A CA 1
ATOM 837 C C . GLN A 1 100 ? 30.589 -4.238 -51.194 1.00 71.50 100 GLN A C 1
ATOM 839 O O . GLN A 1 100 ? 31.234 -4.632 -52.166 1.00 71.50 100 GLN A O 1
ATOM 844 N N . LEU A 1 101 ? 29.255 -4.221 -51.185 1.00 69.25 101 LEU A N 1
ATOM 845 C CA . LEU A 1 101 ? 28.447 -4.616 -52.334 1.00 69.25 101 LEU A CA 1
ATOM 846 C C . LEU A 1 101 ? 28.595 -3.630 -53.492 1.00 69.25 101 LEU A C 1
ATOM 848 O O . LEU A 1 101 ? 28.773 -4.074 -54.622 1.00 69.25 101 LEU A O 1
ATOM 852 N N . GLU A 1 102 ? 28.601 -2.323 -53.231 1.00 70.00 102 GLU A N 1
ATOM 853 C CA . GLU A 1 102 ? 28.870 -1.295 -54.245 1.00 70.00 102 GLU A CA 1
ATOM 854 C C . GLU A 1 102 ? 30.262 -1.454 -54.864 1.00 70.00 102 GLU A C 1
ATOM 856 O O . GLU A 1 102 ? 30.403 -1.425 -56.087 1.00 70.00 102 GLU A O 1
ATOM 861 N N . GLN A 1 103 ? 31.289 -1.705 -54.049 1.00 68.94 103 GLN A N 1
ATOM 862 C CA . GLN A 1 103 ? 32.639 -1.986 -54.539 1.00 68.94 103 GLN A CA 1
ATOM 863 C C . GLN A 1 103 ? 32.682 -3.278 -55.364 1.00 68.94 103 GLN A C 1
ATOM 865 O O . GLN A 1 103 ? 33.260 -3.296 -56.450 1.00 68.94 103 GLN A O 1
ATOM 870 N N . ALA A 1 104 ? 32.034 -4.351 -54.905 1.00 60.09 104 ALA A N 1
ATOM 871 C CA . ALA A 1 104 ? 31.991 -5.625 -55.618 1.00 60.09 104 ALA A CA 1
ATOM 872 C C . ALA A 1 104 ? 31.201 -5.543 -56.939 1.00 60.09 104 ALA A C 1
ATOM 874 O O . ALA A 1 104 ? 31.605 -6.151 -57.935 1.00 60.09 104 ALA A O 1
ATOM 875 N N . LEU A 1 105 ? 30.105 -4.778 -56.975 1.00 59.44 105 LEU A N 1
ATOM 876 C CA . LEU A 1 105 ? 29.331 -4.474 -58.183 1.00 59.44 105 LEU A CA 1
ATOM 877 C C . LEU A 1 105 ? 30.139 -3.613 -59.155 1.00 59.44 105 LEU A C 1
ATOM 879 O O . LEU A 1 105 ? 30.203 -3.948 -60.335 1.00 59.44 105 LEU A O 1
ATOM 883 N N . CYS A 1 106 ? 30.821 -2.574 -58.669 1.00 54.12 106 CYS A N 1
ATOM 884 C CA . CYS A 1 106 ? 31.688 -1.723 -59.481 1.00 54.12 106 CYS A CA 1
ATOM 885 C C . CYS A 1 106 ? 32.832 -2.536 -60.114 1.00 54.12 106 CYS A C 1
ATOM 887 O O . CYS A 1 106 ? 33.039 -2.484 -61.326 1.00 54.12 106 CYS A O 1
ATOM 889 N N . VAL A 1 107 ? 33.499 -3.399 -59.338 1.00 54.66 107 VAL A N 1
ATOM 890 C CA . VAL A 1 107 ? 34.547 -4.298 -59.850 1.00 54.66 107 VAL A CA 1
ATOM 891 C C . VAL A 1 107 ? 33.981 -5.302 -60.859 1.00 54.66 107 VAL A C 1
ATOM 893 O O . VAL A 1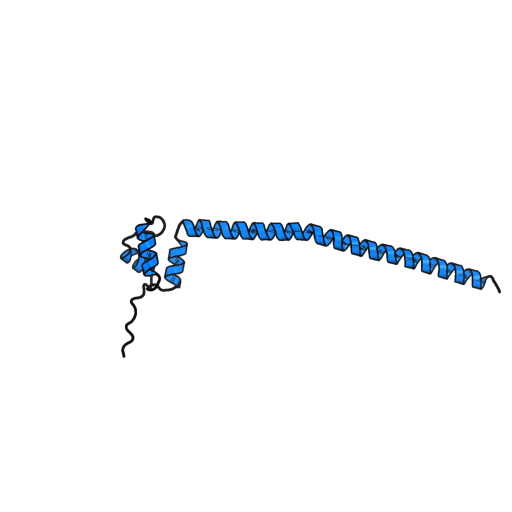 107 ? 34.596 -5.530 -61.900 1.00 54.66 107 VAL A O 1
ATOM 896 N N . ARG A 1 108 ? 32.796 -5.880 -60.616 1.00 53.03 108 ARG A N 1
ATOM 897 C CA . ARG A 1 108 ? 32.148 -6.796 -61.572 1.00 53.03 108 ARG A CA 1
ATOM 898 C C . ARG A 1 108 ? 31.768 -6.112 -62.883 1.00 53.03 108 ARG A C 1
ATOM 900 O O . ARG A 1 108 ? 31.998 -6.703 -63.937 1.00 53.03 108 ARG A O 1
ATOM 907 N N . ILE A 1 109 ? 31.231 -4.893 -62.834 1.00 56.56 109 ILE A N 1
ATOM 908 C CA . ILE A 1 109 ? 30.891 -4.109 -64.029 1.00 56.56 109 ILE A CA 1
ATOM 909 C C . ILE A 1 109 ? 32.166 -3.809 -64.823 1.00 56.56 109 ILE A C 1
ATOM 911 O O . ILE A 1 109 ? 32.232 -4.162 -65.999 1.00 56.56 109 ILE A O 1
ATOM 915 N N . VAL A 1 110 ? 33.217 -3.301 -64.170 1.00 54.59 110 VAL A N 1
ATOM 916 C CA . VAL A 1 110 ? 34.506 -2.983 -64.813 1.00 54.59 110 VAL A CA 1
ATOM 917 C C . VAL A 1 110 ? 35.176 -4.225 -65.421 1.00 54.59 110 VAL A C 1
ATOM 919 O O . VAL A 1 110 ? 35.716 -4.162 -66.527 1.00 54.59 110 VAL A O 1
ATOM 922 N N . VAL A 1 111 ? 35.120 -5.383 -64.751 1.00 56.97 111 VAL A N 1
ATOM 923 C CA . VAL A 1 111 ? 35.636 -6.653 -65.297 1.00 56.97 111 VAL A CA 1
ATOM 924 C C . VAL A 1 111 ? 34.794 -7.139 -66.482 1.00 56.97 111 VAL A C 1
ATOM 926 O O . VAL A 1 111 ? 35.349 -7.660 -67.452 1.00 56.97 111 VAL A O 1
ATOM 929 N N . SER A 1 112 ? 33.469 -6.967 -66.435 1.00 54.12 112 SER A N 1
ATOM 930 C CA . SER A 1 112 ? 32.580 -7.343 -67.539 1.00 54.12 112 SER A CA 1
ATOM 931 C C . SER A 1 112 ? 32.783 -6.463 -68.774 1.00 54.12 112 SER A C 1
ATOM 933 O O . SER A 1 112 ? 32.802 -6.984 -69.888 1.00 54.12 112 SER A O 1
ATOM 935 N N . GLU A 1 113 ? 33.014 -5.159 -68.591 1.00 53.94 113 GLU A N 1
ATOM 936 C CA . GLU A 1 113 ? 33.318 -4.250 -69.693 1.00 53.94 113 GLU A CA 1
ATOM 937 C C . GLU A 1 113 ? 34.696 -4.538 -70.283 1.00 53.94 113 GLU A C 1
ATOM 939 O O . GLU A 1 113 ? 34.795 -4.696 -71.494 1.00 53.94 113 GLU A O 1
ATOM 944 N N . ARG A 1 114 ? 35.742 -4.759 -69.469 1.00 47.91 114 ARG A N 1
ATOM 945 C CA . ARG A 1 114 ? 37.058 -5.175 -70.000 1.00 47.91 114 ARG A CA 1
ATOM 946 C C . ARG A 1 114 ? 36.984 -6.445 -70.848 1.00 47.91 114 ARG A C 1
ATOM 948 O O . ARG A 1 114 ? 37.669 -6.522 -71.860 1.00 47.91 114 ARG A O 1
ATOM 955 N N . LYS A 1 115 ? 36.152 -7.426 -70.477 1.00 51.31 115 LYS A N 1
ATOM 956 C CA . LYS A 1 1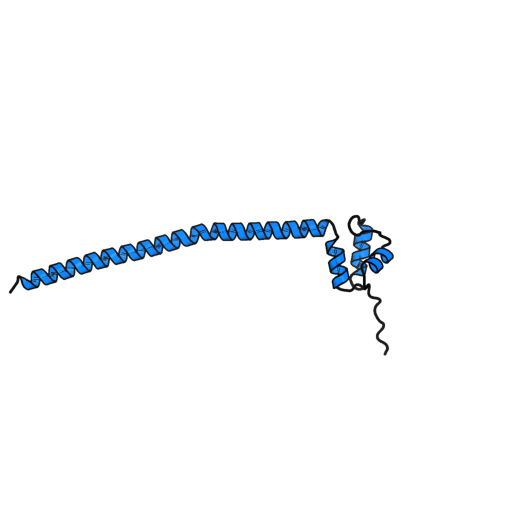15 ? 35.959 -8.647 -71.281 1.00 51.31 115 LYS A CA 1
ATOM 957 C C . LYS A 1 115 ? 35.243 -8.397 -72.613 1.00 51.31 115 LYS A C 1
ATOM 959 O O . LYS A 1 115 ? 35.484 -9.156 -73.543 1.00 51.31 115 LYS A O 1
ATOM 964 N N . LYS A 1 116 ? 34.407 -7.357 -72.725 1.00 55.28 116 LYS A N 1
ATOM 965 C CA . LYS A 1 116 ? 33.759 -6.959 -73.992 1.00 55.28 116 LYS A CA 1
ATOM 966 C C . LYS A 1 116 ? 34.710 -6.264 -74.973 1.00 55.28 116 LYS A C 1
ATOM 968 O O . LYS A 1 116 ? 34.402 -6.228 -76.152 1.00 55.28 116 LYS A O 1
ATOM 973 N N . PHE A 1 117 ? 35.837 -5.728 -74.501 1.00 49.41 117 PHE A N 1
ATOM 974 C CA . PHE A 1 117 ? 36.831 -5.026 -75.327 1.00 49.41 117 PHE A CA 1
ATOM 975 C C . PHE A 1 117 ? 38.080 -5.868 -75.650 1.00 49.41 117 PHE A C 1
ATOM 977 O O . PHE A 1 117 ? 39.047 -5.340 -76.191 1.00 49.41 117 PHE A O 1
ATOM 984 N N . LEU A 1 118 ? 38.091 -7.158 -75.295 1.00 49.12 118 LEU A N 1
ATOM 985 C CA . LEU A 1 118 ? 39.230 -8.069 -75.490 1.00 49.12 118 LEU A CA 1
ATOM 986 C C . LEU A 1 118 ? 38.962 -9.209 -76.497 1.00 49.12 118 LEU A C 1
A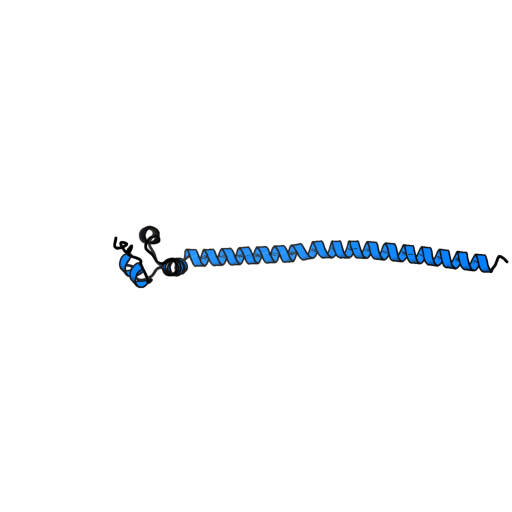TOM 988 O O . LEU A 1 118 ? 39.762 -10.140 -76.564 1.00 49.12 118 LEU A O 1
ATOM 992 N N . TRP A 1 119 ? 37.890 -9.111 -77.291 1.00 50.97 119 TRP A N 1
ATOM 993 C CA . TRP A 1 119 ? 37.695 -9.821 -78.565 1.00 50.97 119 TRP A CA 1
ATOM 994 C C . TRP A 1 119 ? 37.054 -8.878 -79.577 1.00 50.97 119 TRP A C 1
ATOM 996 O O . TRP A 1 119 ? 36.043 -8.244 -79.202 1.00 50.97 119 TRP A O 1
#

Foldseek 3Di:
DPPPPLQEAEALVSLCVVLVHPALADDDPVSVVVLVVCCVRYDPVRNVVSCCNYPVNVVVVVVVVVVVVVVVVVVVVVVVPPVVVVVVVVVVVVVVVVVVVVVVVVVVVVVVVVVVVPD